Protein 4X5P (pdb70)

Foldseek 3Di:
DWKAFPVGDIADPQADEDEWEFEWDQEAEAVFWTKAWCLNTMKDADPCLVPKKKKKKFAFKAFDDLLVVWKWKWKAFPHDIAGPRHDGIDGIDIHRGRDIGGGGIMMIIHTDPPFFAFSAAAFDFTMKIWMWMDIPPDGRTHTHIYTYGYRHTHGYHD

Solvent-accessible surface area: 7385 Å² total; per-residue (Å²): 16,17,6,94,10,64,53,72,65,68,2,86,118,33,15,37,74,10,64,0,93,4,122,9,51,90,82,7,62,83,75,105,87,1,72,2,60,0,29,86,23,0,48,0,39,1,56,100,35,123,69,24,35,4,44,0,10,0,42,147,1,21,8,84,44,14,3,111,75,31,15,57,24,52,0,84,5,66,58,58,68,55,73,7,65,22,114,72,66,11,85,151,18,61,2,98,46,126,102,64,76,57,0,38,1,9,0,61,1,38,9,47,118,100,13,37,37,68,3,0,137,57,52,31,50,0,0,23,0,20,0,66,6,37,20,85,130,73,111,49,82,52,86,0,34,0,30,0,55,0,68,40,65,0,53,0,54,168

GO terms:
  GO:0009289 pilus (C, EXP)
  GO:0005515 protein binding (F, IPI)
  GO:0005537 D-mannose binding (F, IDA)
  GO:0009289 pilus (C, IMP)
  GO:0007155 cell adhesion (P, IMP)
  GO:0007638 mechanosensory behavior (P, IDA)
  GO:0031589 cell-substrate adhesion (P, IMP)
  GO:0009419 pilus tip (C, IPI)
  GO:0033644 host cell membrane (C, IDA)

Nearest PDB structures (foldseek):
  5fx3-assembly1_A  TM=1.000E+00  e=7.208E-32  Escherichia coli
  7ayn-assembly4_D  TM=1.000E+00  e=9.944E-32  Escherichia coli K-12
  4av4-assembly1_A  TM=9.999E-01  e=9.425E-32  Escherichia coli UTI89
  3rfz-assembly1_A  TM=9.956E-01  e=3.422E-30  Escherichia coli
  9at9-assembly1_B  TM=9.969E-01  e=1.709E-29  Klebsiella pneumoniae

CATH classification: 2.60.40.1090

Sequence (158 aa):
FACKTANGTAIPIGGGSSSANVYVNLAPVVNVGQNLVVDLSTQIFCHNDYPETTITDYVTLQQRRGSAYGGVLSSNFSGGTVKYSGSSYPFPTTSETPRVVYNSRTDKPWPVALYLTPVSSAGGVAIKAGSLIAVLIILRRQTNNYNSSDDFQQFVWNIYANNDVVVPT

B-factor: mean 15.87, std 9.61, range [7.72, 77.27]

Radius of gyration: 16.08 Å; Cα contacts (8 Å, |Δi|>4): 454; chains: 1; bounding box: 50×33×30 Å

Structure (mmCIF, N/CA/C/O backbone):
data_4X5P
#
_entry.id   4X5P
#
_cell.length_a   48.840
_cell.length_b   55.890
_cell.length_c   61.000
_cell.angle_alpha   90.00
_cell.angle_beta   90.00
_cell.angle_gamma   90.00
#
_symmetry.space_group_name_H-M   'P 21 21 21'
#
loop_
_entity.id
_entity.type
_entity.pdbx_description
1 polymer 'Protein FimH'
2 non-polymer '4-{[3-chloro-4-(alpha-D-mannopyranosyloxy)phenyl]carbamoyl}benzoic acid'
3 water water
#
loop_
_atom_site.group_PDB
_atom_site.id
_atom_site.type_symbol
_atom_site.label_atom_id
_atom_site.label_alt_id
_atom_site.label_comp_id
_atom_site.label_asym_id
_atom_site.label_entity_id
_atom_site.label_seq_id
_atom_site.pdbx_PDB_ins_code
_atom_site.Cartn_x
_atom_site.Cartn_y
_atom_site.Cartn_z
_atom_site.occupancy
_atom_site.B_iso_or_equiv
_atom_site.auth_seq_id
_atom_site.auth_comp_id
_atom_site.auth_asym_id
_atom_site.auth_atom_id
_atom_site.pdbx_PDB_model_num
ATOM 1 N N . PHE A 1 1 ? -0.528 51.077 -8.571 1.00 8.32 1 PHE A N 1
ATOM 2 C CA . PHE A 1 1 ? 0.445 51.770 -7.707 1.00 7.98 1 PHE A CA 1
ATOM 3 C C . PHE A 1 1 ? 1.672 52.145 -8.515 1.00 8.03 1 PHE A C 1
ATOM 4 O O . PHE A 1 1 ? 2.266 51.277 -9.165 1.00 8.15 1 PHE A O 1
ATOM 23 N N . ALA A 1 2 ? 2.046 53.420 -8.475 1.00 8.32 2 ALA A N 1
ATOM 24 C CA . ALA A 1 2 ? 3.219 53.893 -9.192 1.00 8.35 2 ALA A CA 1
ATOM 25 C C . ALA A 1 2 ? 3.732 55.133 -8.474 1.00 8.25 2 ALA A C 1
ATOM 26 O O . ALA A 1 2 ? 3.038 55.702 -7.632 1.00 8.73 2 ALA A O 1
ATOM 33 N N . CYS A 1 3 ? 4.954 55.526 -8.820 1.00 8.47 3 CYS A N 1
ATOM 34 C CA . CYS A 1 3 ? 5.661 56.576 -8.108 1.00 8.42 3 CYS A CA 1
ATOM 35 C C . CYS A 1 3 ? 6.369 57.526 -9.066 1.00 8.73 3 CYS A C 1
ATOM 36 O O . CYS A 1 3 ? 6.655 57.188 -10.208 1.00 9.25 3 CYS A O 1
ATOM 43 N N . LYS A 1 4 ? 6.669 58.708 -8.560 1.00 9.82 4 LYS A N 1
ATOM 44 C CA . LYS A 1 4 ? 7.349 59.733 -9.308 1.00 10.73 4 LYS A CA 1
ATOM 45 C C . LYS A 1 4 ? 8.316 60.472 -8.402 1.00 10.01 4 LYS A C 1
ATOM 46 O O . LYS A 1 4 ? 8.218 60.405 -7.178 1.00 10.16 4 LYS A O 1
ATOM 65 N N . THR A 1 5 ? 9.225 61.223 -9.023 1.00 10.39 5 THR A N 1
ATOM 66 C CA . THR A 1 5 ? 10.256 61.915 -8.282 1.00 9.80 5 THR A CA 1
ATOM 67 C C . THR A 1 5 ? 10.264 63.414 -8.526 1.00 9.28 5 THR A C 1
ATOM 68 O O . THR A 1 5 ? 9.763 63.932 -9.527 1.00 10.14 5 THR A O 1
ATOM 79 N N . ALA A 1 6 ? 10.973 64.109 -7.648 1.00 8.82 6 ALA A N 1
ATOM 80 C CA . ALA A 1 6 ? 11.202 65.529 -7.803 1.00 9.32 6 ALA A CA 1
ATOM 81 C C . ALA A 1 6 ? 12.187 65.863 -8.914 1.00 9.54 6 ALA A C 1
ATOM 82 O O . ALA A 1 6 ? 12.381 67.027 -9.219 1.00 10.26 6 ALA A O 1
ATOM 89 N N . ASN A 1 7 ? 12.831 64.863 -9.502 1.00 10.82 7 ASN A N 1
ATOM 90 C CA . ASN A 1 7 ? 13.651 65.095 -10.661 1.00 13.28 7 ASN A CA 1
ATOM 91 C C . ASN A 1 7 ? 12.936 64.761 -11.950 1.00 12.83 7 ASN A C 1
ATOM 92 O O . ASN A 1 7 ? 13.566 64.722 -12.999 1.00 14.35 7 ASN A O 1
ATOM 103 N N . GLY A 1 8 ? 11.627 64.549 -11.883 1.00 11.83 8 GLY A N 1
ATOM 104 C CA . GLY A 1 8 ? 10.844 64.383 -13.080 1.00 12.41 8 GLY A CA 1
ATOM 105 C C . GLY A 1 8 ? 10.867 63.000 -13.677 1.00 12.99 8 GLY A C 1
ATOM 106 O O . GLY A 1 8 ? 10.548 62.848 -14.821 1.00 15.27 8 GLY A O 1
ATOM 110 N N . THR A 1 9 ? 11.282 62.007 -12.928 1.00 11.67 9 THR A N 1
ATOM 111 C CA . THR A 1 9 ? 11.272 60.628 -13.411 1.00 11.06 9 THR A CA 1
ATOM 112 C C . THR A 1 9 ? 10.242 59.840 -12.657 1.00 10.55 9 THR A C 1
ATOM 113 O O . THR A 1 9 ? 9.609 60.313 -11.721 1.00 12.41 9 THR A O 1
ATOM 124 N N . ALA A 1 10 ? 10.054 58.612 -13.100 1.00 10.25 10 ALA A N 1
ATOM 125 C CA . ALA A 1 10 ? 8.949 57.787 -12.643 1.00 10.45 10 ALA A CA 1
ATOM 126 C C . ALA A 1 10 ? 9.418 56.355 -12.473 1.00 9.41 10 ALA A C 1
ATOM 127 O O . ALA A 1 10 ? 10.410 55.936 -13.072 1.00 10.27 10 ALA A O 1
ATOM 134 N N . ILE A 1 11 ? 8.623 55.599 -11.728 1.00 8.91 11 ILE A N 1
ATOM 135 C CA . ILE A 1 11 ? 8.673 54.144 -11.773 1.00 9.34 11 ILE A CA 1
ATOM 136 C C . ILE A 1 11 ? 7.218 53.689 -11.909 1.00 9.46 11 ILE A C 1
ATOM 137 O O . ILE A 1 11 ? 6.373 54.056 -11.084 1.00 9.97 11 ILE A O 1
ATOM 153 N N . PRO A 1 12 ? 6.896 52.907 -12.946 1.00 9.79 12 PRO A N 1
ATOM 154 C CA . PRO A 1 12 ? 5.504 52.515 -13.190 1.00 9.78 12 PRO A CA 1
ATOM 155 C C . PRO A 1 12 ? 5.039 51.345 -12.333 1.00 8.83 12 PRO A C 1
ATOM 156 O O . PRO A 1 12 ? 5.806 50.763 -11.574 1.00 8.77 12 PRO A O 1
ATOM 167 N N . ILE A 1 13 ? 3.784 50.989 -12.528 1.00 9.13 13 ILE A N 1
ATOM 168 C CA . ILE A 1 13 ? 3.225 49.731 -12.035 1.00 9.40 13 ILE A CA 1
ATOM 169 C C . ILE A 1 13 ? 4.248 48.637 -12.256 1.00 9.21 13 ILE A C 1
ATOM 170 O O . ILE A 1 13 ? 4.825 48.512 -13.343 1.00 9.99 13 ILE A O 1
ATOM 186 N N . GLY A 1 14 ? 4.440 47.821 -11.230 1.00 9.25 14 GLY A N 1
ATOM 187 C CA . GLY A 1 14 ? 5.353 46.692 -11.297 1.00 9.50 14 GLY A CA 1
ATOM 188 C C . GLY A 1 14 ? 6.752 46.963 -10.792 1.00 9.53 14 GLY A C 1
ATOM 189 O O . GLY A 1 14 ? 7.552 46.022 -10.670 1.00 10.88 14 GLY A O 1
ATOM 193 N N . GLY A 1 15 ? 7.070 48.215 -10.476 1.00 9.07 15 GLY A N 1
ATOM 194 C CA . GLY A 1 15 ? 8.359 48.537 -9.924 1.00 9.46 15 GLY A CA 1
ATOM 195 C C . GLY A 1 15 ? 9.443 48.730 -10.954 1.00 9.25 15 GLY A C 1
ATOM 196 O O . GLY A 1 15 ? 9.184 48.843 -12.156 1.00 10.33 15 GLY A O 1
ATOM 200 N N . GLY A 1 16 ? 10.668 48.851 -10.459 1.00 9.49 16 GLY A N 1
ATOM 201 C CA . GLY A 1 16 ? 11.790 49.263 -11.256 1.00 9.98 16 GLY A CA 1
ATOM 202 C C . GLY A 1 16 ? 12.679 50.158 -10.450 1.00 10.26 16 GLY A C 1
ATOM 203 O O . GLY A 1 16 ? 12.649 50.099 -9.228 1.00 11.00 16 GLY A O 1
ATOM 207 N N A SER A 1 17 ? 13.496 50.976 -11.102 0.40 11.13 17 SER A N 1
ATOM 208 N N B SER A 1 17 ? 13.425 51.009 -11.152 0.42 10.52 17 SER A N 1
ATOM 209 N N C SER A 1 17 ? 13.463 50.983 -11.139 0.18 10.83 17 SER A N 1
ATOM 210 C CA A SER A 1 17 ? 14.424 51.823 -10.391 0.40 11.78 17 SER A CA 1
ATOM 211 C CA B SER A 1 17 ? 14.454 51.835 -10.571 0.42 10.38 17 SER A CA 1
ATOM 212 C CA C SER A 1 17 ? 14.496 51.787 -10.516 0.18 11.20 17 SER A CA 1
ATOM 213 C C A SER A 1 17 ? 14.464 53.218 -10.970 0.40 11.32 17 SER A C 1
ATOM 214 C C B SER A 1 17 ? 14.320 53.292 -10.976 0.42 10.16 17 SER A C 1
ATOM 215 C C C SER A 1 17 ? 14.421 53.239 -10.981 0.18 10.94 17 SER A C 1
ATOM 216 O O A SER A 1 17 ? 14.201 53.444 -12.161 0.40 11.76 17 SER A O 1
ATOM 217 O O B SER A 1 17 ? 13.780 53.641 -12.057 0.42 9.94 17 SER A O 1
ATOM 218 O O C SER A 1 17 ? 13.982 53.534 -12.103 0.18 11.12 17 SER A O 1
ATOM 240 N N . ALA A 1 18 ? 14.858 54.141 -10.107 1.00 10.60 18 ALA A N 1
ATOM 241 C CA . ALA A 1 18 ? 14.975 55.542 -10.447 1.00 10.51 18 ALA A CA 1
ATOM 242 C C . ALA A 1 18 ? 16.129 56.137 -9.644 1.00 10.47 18 ALA A C 1
ATOM 243 O O . ALA A 1 18 ? 16.516 55.650 -8.570 1.00 11.33 18 ALA A O 1
ATOM 252 N N . ASN A 1 19 ? 16.631 57.242 -10.159 1.00 11.08 19 ASN A N 1
ATOM 253 C CA . ASN A 1 19 ? 17.630 58.054 -9.483 1.00 11.34 19 ASN A CA 1
ATOM 254 C C . ASN A 1 19 ? 16.968 59.284 -8.868 1.00 11.26 19 ASN A C 1
ATOM 255 O O . ASN A 1 19 ? 16.072 59.899 -9.477 1.00 12.80 19 ASN A O 1
ATOM 266 N N . VAL A 1 20 ? 17.466 59.645 -7.696 1.00 10.77 20 VAL A N 1
ATOM 267 C CA . VAL A 1 20 ? 16.983 60.775 -6.938 1.00 11.28 20 VAL A CA 1
ATOM 268 C C . VAL A 1 20 ? 18.185 61.633 -6.574 1.00 10.92 20 VAL A C 1
ATOM 269 O O . VAL A 1 20 ? 19.188 61.097 -6.112 1.00 11.13 20 VAL A O 1
ATOM 282 N N . TYR A 1 21 ? 18.069 62.956 -6.758 1.00 12.23 21 TYR A N 1
ATOM 283 C CA . TYR A 1 21 ? 19.170 63.887 -6.526 1.00 13.33 21 TYR A CA 1
ATOM 284 C C . TYR A 1 21 ? 18.785 64.835 -5.438 1.00 13.56 21 TYR A C 1
ATOM 285 O O . TYR A 1 21 ? 17.826 65.597 -5.555 1.00 15.58 21 TYR A O 1
ATOM 303 N N . VAL A 1 22 ? 19.542 64.817 -4.370 1.00 12.14 22 VAL A N 1
ATOM 304 C CA . VAL A 1 22 ? 19.153 65.552 -3.192 1.00 12.55 22 VAL A CA 1
ATOM 305 C C . VAL A 1 22 ? 20.137 66.649 -2.893 1.00 12.58 22 VAL A C 1
ATOM 306 O O . VAL A 1 22 ? 2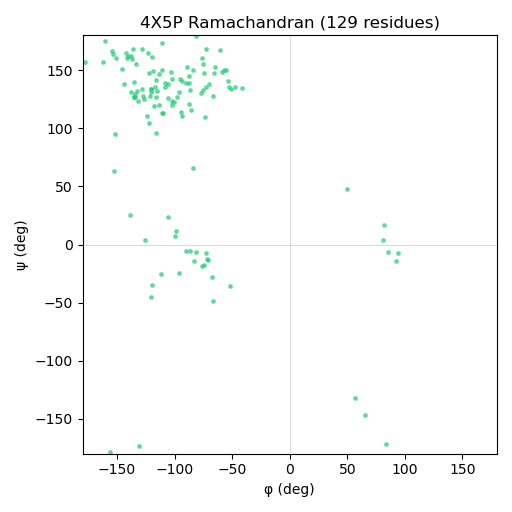1.337 66.457 -2.868 1.00 12.73 22 VAL A O 1
ATOM 319 N N . ASN A 1 23 ? 19.601 67.822 -2.651 1.00 13.20 23 ASN A N 1
ATOM 320 C CA . ASN A 1 23 ? 20.391 68.905 -2.099 1.00 14.32 23 ASN A CA 1
ATOM 321 C C . ASN A 1 23 ? 20.576 68.663 -0.615 1.00 14.63 23 ASN A C 1
ATOM 322 O O . ASN A 1 23 ? 19.620 68.380 0.099 1.00 16.78 23 ASN A O 1
ATOM 333 N N . LEU A 1 24 ? 21.816 68.754 -0.162 1.00 13.32 24 LEU A N 1
ATOM 334 C CA . LEU A 1 24 ? 22.183 68.436 1.216 1.00 12.99 24 LEU A CA 1
ATOM 335 C C . LEU A 1 24 ? 22.756 69.666 1.887 1.00 12.96 24 LEU A C 1
ATOM 336 O O . LEU A 1 24 ? 23.411 70.485 1.238 1.00 13.16 24 LEU A O 1
ATOM 352 N N . ALA A 1 25 ? 22.557 69.775 3.194 1.00 13.21 25 ALA A N 1
ATOM 353 C CA . ALA A 1 25 ? 23.192 70.840 3.962 1.00 13.22 25 ALA A CA 1
ATOM 354 C C . ALA A 1 25 ? 24.689 70.851 3.650 1.00 11.93 25 ALA A C 1
ATOM 355 O O . ALA A 1 25 ? 25.325 69.812 3.684 1.00 12.78 25 ALA A O 1
ATOM 362 N N . PRO A 1 26 ? 25.290 72.021 3.397 1.00 10.90 26 PRO A N 1
ATOM 363 C CA . PRO A 1 26 ? 26.703 71.986 2.995 1.00 10.91 26 PRO A CA 1
ATOM 364 C C . PRO A 1 26 ? 27.677 71.733 4.128 1.00 10.13 26 PRO A C 1
ATOM 365 O O . PRO A 1 26 ? 28.820 71.351 3.870 1.00 10.73 26 PRO A O 1
ATOM 376 N N . VAL A 1 27 ? 27.225 71.942 5.361 1.00 10.55 27 VAL A N 1
ATOM 377 C CA . VAL A 1 27 ? 28.042 71.760 6.542 1.00 11.47 27 VAL A CA 1
ATOM 378 C C . VAL A 1 27 ? 27.250 70.961 7.556 1.00 11.96 27 VAL A C 1
ATOM 379 O O . VAL A 1 27 ? 26.087 71.300 7.846 1.00 13.91 27 VAL A O 1
ATOM 392 N N . VAL A 1 28 ? 27.879 69.934 8.123 1.00 10.68 28 VAL A N 1
ATOM 393 C CA . VAL A 1 28 ? 27.285 69.205 9.231 1.00 10.36 28 VAL A CA 1
ATOM 394 C C . VAL A 1 28 ? 28.387 68.944 10.233 1.00 10.31 28 VAL A C 1
ATOM 395 O O . VAL A 1 28 ? 29.469 68.452 9.887 1.00 10.84 28 VAL A O 1
ATOM 408 N N . ASN A 1 29 ? 28.095 69.258 11.487 1.00 11.18 29 ASN A N 1
ATOM 409 C CA . ASN A 1 29 ? 29.074 69.105 12.535 1.00 12.32 29 ASN A CA 1
ATOM 410 C C . ASN A 1 29 ? 29.021 67.729 13.168 1.00 11.82 29 ASN A C 1
ATOM 411 O O . ASN A 1 29 ? 27.965 67.102 13.243 1.00 10.99 29 ASN A O 1
ATOM 422 N N . VAL A 1 30 ? 30.152 67.294 13.699 1.00 12.85 30 VAL A N 1
ATOM 423 C CA . VAL A 1 30 ? 30.147 66.148 14.583 1.00 13.74 30 VAL A CA 1
ATOM 424 C C . VAL A 1 30 ? 29.133 66.421 15.700 1.00 12.69 30 VAL A C 1
ATOM 425 O O . VAL A 1 30 ? 28.999 67.550 16.209 1.00 13.40 30 VAL A O 1
ATOM 438 N N . GLY A 1 31 ? 28.398 65.385 16.082 1.00 12.00 31 GLY A N 1
ATOM 439 C CA . GLY A 1 31 ? 27.370 65.535 17.085 1.00 11.75 31 GLY A CA 1
ATOM 440 C C . GLY A 1 31 ? 26.049 66.100 16.611 1.00 11.26 31 GLY A C 1
ATOM 441 O O . GLY A 1 31 ? 25.140 66.294 17.437 1.00 12.10 31 GLY A O 1
ATOM 446 N N . GLN A 1 32 ? 25.921 66.338 15.304 1.00 10.91 32 GLN A N 1
ATOM 447 C CA . GLN A 1 32 ? 24.681 66.826 14.721 1.00 11.08 32 GLN A CA 1
ATOM 448 C C . GLN A 1 32 ? 24.284 65.927 13.559 1.00 9.89 32 GLN A C 1
ATOM 449 O O . GLN A 1 32 ? 25.077 65.109 13.098 1.00 10.15 32 GLN A O 1
ATOM 463 N N . ASN A 1 33 ? 23.062 66.103 13.085 1.00 10.43 33 ASN A N 1
ATOM 464 C CA . ASN A 1 33 ? 22.510 65.278 12.018 1.00 10.33 33 ASN A CA 1
ATOM 465 C C . ASN A 1 33 ? 22.391 66.034 10.703 1.00 9.97 33 ASN A C 1
ATOM 466 O O . ASN A 1 33 ? 21.884 67.158 10.651 1.00 11.63 33 ASN A O 1
ATOM 477 N N . LEU A 1 34 ? 22.796 65.352 9.649 1.00 8.87 34 LEU A N 1
ATOM 478 C CA . LEU A 1 34 ? 22.485 65.688 8.275 1.00 8.75 34 LEU A CA 1
ATOM 479 C C . LEU A 1 34 ? 21.161 65.017 7.949 1.00 9.34 34 LEU A C 1
ATOM 480 O O . LEU A 1 34 ? 21.046 63.799 8.049 1.00 10.11 34 LEU A O 1
ATOM 496 N N . VAL A 1 35 ? 20.152 65.791 7.579 1.00 10.20 35 VAL A N 1
ATOM 497 C CA . VAL A 1 35 ? 18.840 65.253 7.266 1.00 11.95 35 VAL A CA 1
ATOM 498 C C . VAL A 1 35 ? 18.716 65.096 5.767 1.00 11.46 35 VAL A C 1
ATOM 499 O O . VAL A 1 35 ? 18.931 66.052 5.002 1.00 13.72 35 VAL A O 1
ATOM 512 N N . VAL A 1 36 ? 18.349 63.895 5.343 1.00 9.99 36 VAL A N 1
ATOM 513 C CA . VAL A 1 36 ? 18.084 63.611 3.952 1.00 10.10 36 VAL A CA 1
ATOM 514 C C . VAL A 1 36 ? 16.602 63.238 3.851 1.00 9.89 36 VAL A C 1
ATOM 515 O O . VAL A 1 36 ? 16.225 62.092 4.112 1.00 9.58 36 VAL A O 1
ATOM 528 N N . ASP A 1 37 ? 15.753 64.198 3.518 1.00 10.44 37 ASP A N 1
ATOM 529 C CA . ASP A 1 37 ? 14.313 63.970 3.566 1.00 10.71 37 ASP A CA 1
ATOM 530 C C . ASP A 1 37 ? 13.830 63.518 2.193 1.00 10.27 37 ASP A C 1
ATOM 531 O O . ASP A 1 37 ? 13.804 64.311 1.251 1.00 12.68 37 ASP A O 1
ATOM 540 N N . LEU A 1 38 ? 13.425 62.265 2.075 1.00 8.81 38 LEU A N 1
ATOM 541 C CA . LEU A 1 38 ? 12.948 61.773 0.804 1.00 9.06 38 LEU A CA 1
ATOM 542 C C . LEU A 1 38 ? 11.466 62.048 0.600 1.00 8.63 38 LEU A C 1
ATOM 543 O O . LEU A 1 38 ? 10.958 61.830 -0.506 1.00 9.11 38 LEU A O 1
ATOM 559 N N . SER A 1 39 ? 10.761 62.571 1.599 1.00 8.74 39 SER A N 1
ATOM 560 C CA . SER A 1 39 ? 9.341 62.881 1.414 1.00 8.92 39 SER A CA 1
ATOM 561 C C . SER A 1 39 ? 9.101 64.077 0.495 1.00 8.66 39 SER A C 1
ATOM 562 O O . SER A 1 39 ? 7.982 64.271 0.040 1.00 9.78 39 SER A O 1
ATOM 570 N N . THR A 1 40 ? 10.161 64.830 0.211 1.00 8.52 40 THR A N 1
ATOM 571 C CA . THR A 1 40 ? 10.093 65.899 -0.786 1.00 9.23 40 THR A CA 1
ATOM 572 C C . THR A 1 40 ? 10.670 65.447 -2.131 1.00 8.68 40 THR A C 1
ATOM 573 O O . THR A 1 40 ? 10.767 66.258 -3.044 1.00 9.70 40 THR A O 1
ATOM 584 N N . GLN A 1 41 ? 10.992 64.162 -2.247 1.00 8.09 41 GLN A N 1
ATOM 585 C CA . GLN A 1 41 ? 11.629 63.610 -3.424 1.00 8.62 41 GLN A CA 1
ATOM 586 C C . GLN A 1 41 ? 10.834 62.527 -4.119 1.00 8.28 41 GLN A C 1
ATOM 587 O O . GLN A 1 41 ? 10.938 62.405 -5.336 1.00 9.42 41 GLN A O 1
ATOM 601 N N . ILE A 1 42 ? 10.111 61.704 -3.358 1.00 7.94 42 ILE A N 1
ATOM 602 C CA . ILE A 1 42 ? 9.474 60.489 -3.855 1.00 8.22 42 ILE A CA 1
ATOM 603 C C . ILE A 1 42 ? 8.007 60.533 -3.459 1.00 8.04 42 ILE A C 1
ATOM 604 O O . ILE A 1 42 ? 7.681 60.723 -2.283 1.00 8.67 42 ILE A O 1
ATOM 620 N N . PHE A 1 43 ? 7.123 60.340 -4.439 1.00 8.27 43 PHE A N 1
ATOM 621 C CA . PHE A 1 43 ? 5.691 60.433 -4.276 1.00 9.09 43 PHE A CA 1
ATOM 622 C C . PHE A 1 43 ? 5.037 59.264 -4.966 1.00 9.53 43 PHE A C 1
ATOM 623 O O . PHE A 1 43 ? 5.460 58.895 -6.061 1.00 11.65 43 PHE A O 1
ATOM 640 N N . CYS A 1 44 ? 4.007 58.688 -4.359 1.00 8.52 44 CYS A N 1
ATOM 641 C CA . CYS A 1 44 ? 3.345 57.530 -4.925 1.00 8.62 44 CYS A CA 1
ATOM 642 C C . CYS A 1 44 ? 1.833 57.663 -4.824 1.00 8.52 44 CYS A C 1
ATOM 643 O O . CYS A 1 44 ? 1.311 58.519 -4.121 1.00 9.23 44 CYS A O 1
ATOM 650 N N . HIS A 1 45 ? 1.108 56.793 -5.523 1.00 8.48 45 HIS A N 1
ATOM 651 C CA . HIS A 1 45 ? -0.344 56.794 -5.421 1.00 8.84 45 HIS A CA 1
ATOM 652 C C . HIS A 1 45 ? -0.870 55.395 -5.736 1.00 8.41 45 HIS A C 1
ATOM 653 O O . HIS A 1 45 ? -0.183 54.569 -6.320 1.00 8.70 45 HIS A O 1
ATOM 667 N N . ASN A 1 46 ? -2.127 55.193 -5.358 1.00 8.90 46 ASN A N 1
ATOM 668 C CA . ASN A 1 46 ? -2.915 53.968 -5.604 1.00 9.10 46 ASN A CA 1
ATOM 669 C C . ASN A 1 46 ? -3.771 54.178 -6.866 1.00 9.56 46 ASN A C 1
ATOM 670 O O . ASN A 1 46 ? -4.422 55.210 -7.016 1.00 10.16 46 ASN A O 1
ATOM 681 N N . ASP A 1 47 ? -3.726 53.208 -7.768 1.00 9.45 47 ASP A N 1
ATOM 682 C CA . ASP A 1 47 ? -4.401 53.311 -9.050 1.00 10.33 47 ASP A CA 1
ATOM 683 C C . ASP A 1 47 ? -5.833 52.785 -9.058 1.00 11.00 47 ASP A C 1
ATOM 684 O O . ASP A 1 47 ? -6.528 52.934 -10.075 1.00 12.14 47 ASP A O 1
ATOM 693 N N . TYR A 1 48 ? -6.307 52.179 -7.972 1.00 10.70 48 TYR A N 1
ATOM 694 C CA . TYR A 1 48 ? -7.708 51.712 -7.913 1.00 11.88 48 TYR A CA 1
ATOM 695 C C . TYR A 1 48 ? -8.178 51.704 -6.476 1.00 11.53 48 TYR A C 1
ATOM 696 O O . TYR A 1 48 ? -8.501 50.672 -5.918 1.00 11.99 48 TYR A O 1
ATOM 714 N N . PRO A 1 49 ? -8.218 52.886 -5.859 1.00 11.62 49 PRO A N 1
ATOM 715 C CA . PRO A 1 49 ? -8.462 52.932 -4.414 1.00 12.74 49 PRO A CA 1
ATOM 716 C C . PRO A 1 49 ? -9.891 52.601 -4.036 1.00 14.43 49 PRO A C 1
ATOM 717 O O . PRO A 1 49 ? -10.158 52.380 -2.861 1.00 15.69 49 PRO A O 1
ATOM 728 N N . GLU A 1 50 ? -10.803 52.564 -5.002 1.00 15.30 50 GLU A N 1
ATOM 729 C CA . GLU A 1 50 ? -12.184 52.211 -4.743 1.00 16.95 50 GLU A CA 1
ATOM 730 C C . GLU A 1 50 ? -12.283 50.801 -4.175 1.00 16.14 50 GLU A C 1
ATOM 731 O O . GLU A 1 50 ? -13.187 50.513 -3.389 1.00 17.65 50 GLU A O 1
ATOM 743 N N A THR A 1 51 ? -11.360 49.939 -4.591 0.57 15.01 51 THR A N 1
ATOM 744 N N B THR A 1 51 ? -11.380 49.909 -4.578 0.43 15.05 51 THR A N 1
ATOM 745 C CA A THR A 1 51 ? -11.389 48.519 -4.259 0.57 14.51 51 THR A CA 1
ATOM 746 C CA B THR A 1 51 ? -11.429 48.522 -4.100 0.43 14.46 51 THR A CA 1
ATOM 747 C C A THR A 1 51 ? -10.135 48.038 -3.529 0.57 13.13 51 THR A C 1
ATOM 748 C C B THR A 1 51 ? -10.107 47.905 -3.653 0.43 13.12 51 THR A C 1
ATOM 749 O O A THR A 1 51 ? -10.223 47.220 -2.612 0.57 13.49 51 THR A O 1
ATOM 750 O O B THR A 1 51 ? -10.119 46.815 -3.068 0.43 13.41 51 THR A O 1
ATOM 771 N N . ILE A 1 52 ? -8.980 48.559 -3.928 1.00 12.01 52 ILE A N 1
ATOM 772 C CA . ILE A 1 52 ? -7.691 48.008 -3.530 1.00 11.21 52 ILE A CA 1
ATOM 773 C C . ILE A 1 52 ? -7.052 48.929 -2.505 1.00 11.22 52 ILE A C 1
ATOM 774 O O . ILE A 1 52 ? -7.043 50.152 -2.670 1.00 11.47 52 ILE A O 1
ATOM 791 N N . THR A 1 53 ? -6.485 48.324 -1.470 1.00 11.45 53 THR A N 1
ATOM 792 C CA . THR A 1 53 ? -5.614 49.022 -0.520 1.00 12.13 53 THR A CA 1
ATOM 793 C C . THR A 1 53 ? -4.170 48.609 -0.792 1.00 10.54 53 THR A C 1
ATOM 794 O O . THR A 1 53 ? -3.872 47.421 -0.843 1.00 10.86 53 THR A O 1
ATOM 805 N N . ASP A 1 54 ? -3.289 49.581 -0.998 1.00 9.57 54 ASP A N 1
ATOM 806 C CA . ASP A 1 54 ? -1.857 49.342 -1.204 1.00 9.24 54 ASP A CA 1
ATOM 807 C C . ASP A 1 54 ? -1.105 49.492 0.104 1.00 9.19 54 ASP A C 1
ATOM 808 O O . ASP A 1 54 ? -1.418 50.364 0.915 1.00 9.80 54 ASP A O 1
ATOM 817 N N . TYR A 1 55 ? -0.106 48.636 0.269 1.00 9.12 55 TYR A N 1
ATOM 818 C CA . TYR A 1 55 ? 0.773 48.606 1.432 1.00 9.52 55 TYR A CA 1
ATOM 819 C C . TYR A 1 55 ? 2.206 48.815 1.006 1.00 9.04 55 TYR A C 1
ATOM 820 O O . TYR A 1 55 ? 2.672 48.167 0.073 1.00 9.81 55 TYR A O 1
ATOM 838 N N . VAL A 1 56 ? 2.925 49.691 1.712 1.00 8.60 56 VAL A N 1
ATOM 839 C CA . VAL A 1 56 ? 4.242 50.106 1.282 1.00 8.52 56 VAL A CA 1
ATOM 840 C C . VAL A 1 56 ? 5.213 50.109 2.456 1.00 8.34 56 VAL A C 1
ATOM 841 O O . VAL A 1 56 ? 4.957 50.768 3.472 1.00 8.88 56 VAL A O 1
ATOM 854 N N . THR A 1 57 ? 6.336 49.426 2.308 1.00 8.59 57 THR A N 1
ATOM 855 C CA . THR A 1 57 ? 7.394 49.394 3.324 1.00 8.90 57 THR A CA 1
ATOM 856 C C . THR A 1 57 ? 8.702 49.946 2.751 1.00 8.70 57 THR A C 1
ATOM 857 O O . THR A 1 57 ? 8.885 50.024 1.537 1.00 9.02 57 THR A O 1
ATOM 868 N N . LEU A 1 58 ? 9.613 50.320 3.657 1.00 8.92 58 LEU A N 1
ATOM 869 C CA . LEU A 1 58 ? 11.033 50.398 3.330 1.00 9.02 58 LEU A CA 1
ATOM 870 C C . LEU A 1 58 ? 11.601 49.014 3.616 1.00 8.71 58 LEU A C 1
ATOM 871 O O . LEU A 1 58 ? 11.724 48.584 4.769 1.00 9.15 58 LEU A O 1
ATOM 887 N N A GLN A 1 59 ? 11.951 48.312 2.557 0.43 8.43 59 GLN A N 1
ATOM 888 N N B GLN A 1 59 ? 11.847 48.263 2.544 0.57 8.86 59 GLN A N 1
ATOM 889 C CA A GLN A 1 59 ? 12.406 46.957 2.705 0.43 8.56 59 GLN A CA 1
ATOM 890 C CA B GLN A 1 59 ? 12.359 46.904 2.666 0.57 9.68 59 GLN A CA 1
ATOM 891 C C A GLN A 1 59 ? 13.876 46.881 3.161 0.43 8.34 59 GLN A C 1
ATOM 892 C C B GLN A 1 59 ? 13.815 46.912 3.074 0.57 9.23 59 GLN A C 1
ATOM 893 O O A GLN A 1 59 ? 14.205 46.129 4.096 0.43 8.41 59 GLN A O 1
ATOM 894 O O B GLN A 1 59 ? 14.269 46.009 3.782 0.57 9.27 59 GLN A O 1
ATOM 921 N N A ARG A 1 60 ? 14.756 47.637 2.492 0.43 8.24 60 ARG A N 1
ATOM 922 N N B ARG A 1 60 ? 14.567 47.901 2.591 0.57 8.93 60 ARG A N 1
ATOM 923 C CA A ARG A 1 60 ? 16.153 47.776 2.902 0.43 8.49 60 ARG A CA 1
ATOM 924 C CA B ARG A 1 60 ? 16.004 47.897 2.763 0.57 9.44 60 ARG A CA 1
ATOM 925 C C A ARG A 1 60 ? 16.680 49.122 2.451 0.43 8.37 60 ARG A C 1
ATOM 926 C C B ARG A 1 60 ? 16.526 49.289 2.497 0.57 8.59 60 ARG A C 1
ATOM 927 O O A ARG A 1 60 ? 16.415 49.568 1.350 0.43 8.42 60 ARG A O 1
ATOM 928 O O B ARG A 1 60 ? 16.053 49.970 1.580 0.57 9.11 60 ARG A O 1
ATOM 969 N N . GLY A 1 61 ? 17.494 49.703 3.307 1.00 8.79 61 GLY A N 1
ATOM 970 C CA . GLY A 1 61 ? 18.242 50.913 3.042 1.00 8.79 61 GLY A CA 1
ATOM 971 C C . GLY A 1 61 ? 19.726 50.647 3.232 1.00 8.71 61 GLY A C 1
ATOM 972 O O . GLY A 1 61 ? 20.140 50.143 4.281 1.00 9.32 61 GLY A O 1
ATOM 977 N N . SER A 1 62 ? 20.511 50.975 2.213 1.00 8.69 62 SER A N 1
ATOM 978 C CA . SER A 1 62 ? 21.942 50.735 2.208 1.00 9.29 62 SER A CA 1
ATOM 979 C C . SER A 1 62 ? 22.683 52.045 2.009 1.00 8.75 62 SER A C 1
ATOM 980 O O . SER A 1 62 ? 22.175 52.941 1.324 1.00 8.88 62 SER A O 1
ATOM 988 N N . ALA A 1 63 ? 23.866 52.165 2.606 1.00 9.02 63 ALA A N 1
ATOM 989 C CA . ALA A 1 63 ? 24.715 53.348 2.530 1.00 9.25 63 ALA A CA 1
ATOM 990 C C . ALA A 1 63 ? 25.872 53.119 1.566 1.00 9.65 63 ALA A C 1
ATOM 991 O O . ALA A 1 63 ? 26.401 52.011 1.481 1.00 10.49 63 ALA A O 1
ATOM 998 N N . TYR A 1 64 ? 26.305 54.199 0.921 1.00 9.83 64 TYR A N 1
ATOM 999 C CA . TYR A 1 64 ? 27.402 54.174 -0.020 1.00 10.59 64 TYR A CA 1
ATOM 1000 C C . TYR A 1 64 ? 28.321 55.367 0.158 1.00 10.81 64 TYR A C 1
ATOM 1001 O O . TYR A 1 64 ? 27.957 56.372 0.773 1.00 10.57 64 TYR A O 1
ATOM 1019 N N . GLY A 1 65 ? 29.520 55.247 -0.393 1.00 11.94 65 GLY A N 1
ATOM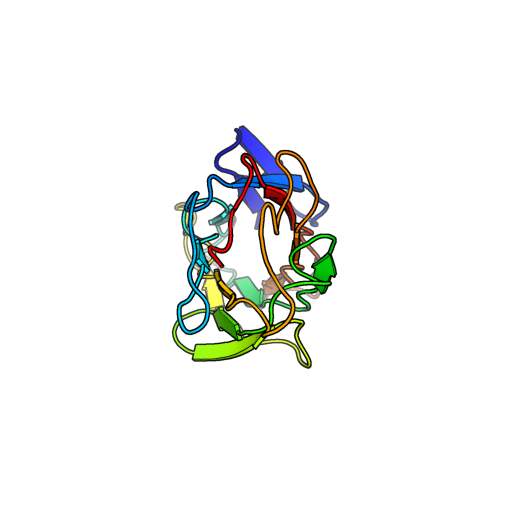 1020 C CA . GLY A 1 65 ? 30.431 56.359 -0.517 1.00 12.28 65 GLY A CA 1
ATOM 1021 C C . GLY A 1 65 ? 30.752 57.008 0.793 1.00 11.95 65 GLY A C 1
ATOM 1022 O O . GLY A 1 65 ? 31.106 56.342 1.763 1.00 12.22 65 GLY A O 1
ATOM 1026 N N . GLY A 1 66 ? 30.656 58.327 0.808 1.00 11.65 66 GLY A N 1
ATOM 1027 C CA . GLY A 1 66 ? 30.993 59.072 1.986 1.00 11.52 66 GLY A CA 1
ATOM 1028 C C . GLY A 1 66 ? 30.042 58.835 3.137 1.00 11.29 66 GLY A C 1
ATOM 1029 O O . GLY A 1 66 ? 30.427 59.004 4.292 1.00 11.73 66 GLY A O 1
ATOM 1033 N N . VAL A 1 67 ? 28.786 58.505 2.859 1.00 10.92 67 VAL A N 1
ATOM 1034 C CA . VAL A 1 67 ? 27.857 58.161 3.934 1.00 10.80 67 VAL A CA 1
ATOM 1035 C C . VAL A 1 67 ? 28.306 56.868 4.596 1.00 11.10 67 VAL A C 1
ATOM 1036 O O . VAL A 1 67 ? 28.389 56.772 5.812 1.00 12.31 67 VAL A O 1
ATOM 1049 N N . LEU A 1 68 ? 28.600 55.850 3.799 1.00 11.09 68 LEU A N 1
ATOM 1050 C CA . LEU A 1 68 ? 29.106 54.601 4.325 1.00 12.27 68 LEU A CA 1
ATOM 1051 C C . LEU A 1 68 ? 30.401 54.786 5.118 1.00 13.10 68 LEU A C 1
ATOM 1052 O O . LEU A 1 68 ? 30.574 54.173 6.169 1.00 14.45 68 LEU A O 1
ATOM 1068 N N A SER A 1 69 ? 31.317 55.621 4.661 0.56 13.23 69 SER A N 1
ATOM 1069 N N B SER A 1 69 ? 31.313 55.613 4.606 0.44 13.07 69 SER A N 1
ATOM 1070 C CA A SER A 1 69 ? 32.591 55.693 5.349 0.56 13.83 69 SER A CA 1
ATOM 1071 C CA B SER A 1 69 ? 32.620 55.811 5.231 0.44 13.41 69 SER A CA 1
ATOM 1072 C C A SER A 1 69 ? 32.657 56.728 6.464 0.56 13.24 69 SER A C 1
ATOM 1073 C C B SER A 1 69 ? 32.535 56.642 6.520 0.44 12.97 69 SER A C 1
ATOM 1074 O O A SER A 1 69 ? 33.527 56.626 7.322 0.56 13.93 69 SER A O 1
ATOM 1075 O O B SER A 1 69 ? 33.118 56.292 7.554 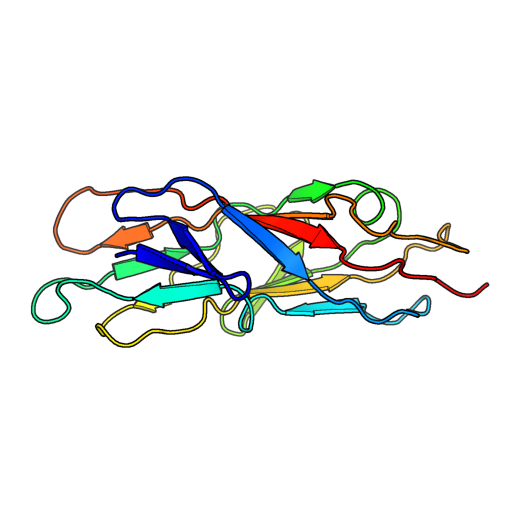0.44 13.36 69 SER A O 1
ATOM 1090 N N . ASN A 1 70 ? 31.776 57.730 6.448 1.00 12.70 70 ASN A N 1
ATOM 1091 C CA . ASN A 1 70 ? 31.938 58.859 7.362 1.00 12.83 70 ASN A CA 1
ATOM 1092 C C . ASN A 1 70 ? 30.778 59.132 8.303 1.00 12.17 70 ASN A C 1
ATOM 1093 O O . ASN A 1 70 ? 30.900 60.052 9.120 1.00 13.14 70 ASN A O 1
ATOM 1105 N N . PHE A 1 71 ? 29.683 58.379 8.195 1.00 11.55 71 PHE A N 1
ATOM 1106 C CA . PHE A 1 71 ? 28.470 58.666 8.974 1.00 11.06 71 PHE A CA 1
ATOM 1107 C C . PHE A 1 71 ? 27.893 57.425 9.615 1.00 11.92 71 PHE A C 1
ATOM 1108 O O . PHE A 1 71 ? 28.096 56.305 9.129 1.00 13.63 71 PHE A O 1
ATOM 1125 N N . SER A 1 72 ? 27.163 57.646 10.702 1.00 12.48 72 SER A N 1
ATOM 1126 C CA . SER A 1 72 ? 26.228 56.646 11.187 1.00 13.05 72 SER A CA 1
ATOM 1127 C C . SER A 1 72 ? 24.834 57.269 11.236 1.00 12.20 72 SER A C 1
ATOM 1128 O O . SER A 1 72 ? 24.691 58.452 11.037 1.00 14.01 72 SER A O 1
ATOM 1136 N N A GLY A 1 73 ? 23.831 56.521 11.734 0.60 12.11 73 GLY A N 1
ATOM 1137 N N B GLY A 1 73 ? 23.819 56.427 11.209 0.40 12.15 73 GLY A N 1
ATOM 1138 C CA A GLY A 1 73 ? 22.537 57.115 12.085 0.60 11.67 73 GLY A CA 1
ATOM 1139 C CA B GLY A 1 73 ? 22.524 56.931 10.821 0.40 11.96 73 GLY A CA 1
ATOM 1140 C C A GLY A 1 73 ? 21.307 56.255 11.886 0.60 11.14 73 GLY A C 1
ATOM 1141 C C B GLY A 1 73 ? 21.357 56.200 11.436 0.40 11.54 73 GLY A C 1
ATOM 1142 O O A GLY A 1 73 ? 21.363 55.042 12.090 0.60 10.56 73 GLY A O 1
ATOM 1143 O O B GLY A 1 73 ? 21.505 55.095 11.963 0.40 11.21 73 GLY A O 1
ATOM 1150 N N . THR A 1 74 ? 20.216 56.885 11.434 1.00 11.36 74 THR A N 1
ATOM 1151 C CA . THR A 1 74 ? 18.913 56.272 11.500 1.00 10.02 74 THR A CA 1
ATOM 1152 C C . THR A 1 74 ? 18.113 56.662 10.264 1.00 8.88 74 THR A C 1
ATOM 1153 O O . THR A 1 74 ? 18.430 57.613 9.561 1.00 9.36 74 THR A O 1
ATOM 1165 N N . VAL A 1 75 ? 17.052 55.899 10.042 1.00 8.63 75 VAL A N 1
ATOM 1166 C CA . VAL A 1 75 ? 16.019 56.225 9.089 1.00 8.32 75 VAL A CA 1
ATOM 1167 C C . VAL A 1 75 ? 14.697 56.332 9.803 1.00 8.05 75 VAL A C 1
ATOM 1168 O O . VAL A 1 75 ? 14.329 55.468 10.594 1.00 8.99 75 VAL A O 1
ATOM 1181 N N . LYS A 1 76 ? 13.972 57.415 9.538 1.00 8.39 76 LYS A N 1
ATOM 1182 C CA . LYS A 1 76 ? 12.639 57.615 10.066 1.00 8.88 76 LYS A CA 1
ATOM 1183 C C . LYS A 1 76 ? 11.630 57.269 8.973 1.00 8.63 76 LYS A C 1
ATOM 1184 O O . LYS A 1 76 ? 11.696 57.817 7.880 1.00 9.52 76 LYS A O 1
ATOM 1203 N N . TYR A 1 77 ? 10.741 56.332 9.276 1.00 8.36 77 TYR A N 1
ATOM 1204 C CA . TYR A 1 77 ? 9.717 55.870 8.354 1.00 8.78 77 TYR A CA 1
ATOM 1205 C C . TYR A 1 77 ? 8.361 56.050 9.008 1.00 9.15 77 TYR A C 1
ATOM 1206 O O . TYR A 1 77 ? 8.067 55.403 10.020 1.00 9.90 77 TYR A O 1
ATOM 1224 N N . SER A 1 78 ? 7.566 56.977 8.494 1.00 10.01 78 SER A N 1
ATOM 1225 C CA . SER A 1 78 ? 6.222 57.218 9.019 1.00 11.92 78 SER A CA 1
ATOM 1226 C C . SER A 1 78 ? 6.228 57.388 10.539 1.00 12.84 78 SER A C 1
ATOM 1227 O O . SER A 1 78 ? 5.423 56.770 11.260 1.00 14.26 78 SER A O 1
ATOM 1235 N N . GLY A 1 79 ? 7.144 58.218 11.022 1.00 12.54 79 GLY A N 1
ATOM 1236 C CA . GLY A 1 79 ? 7.135 58.594 12.435 1.00 13.45 79 GLY A CA 1
ATOM 1237 C C . GLY A 1 79 ? 7.971 57.750 13.385 1.00 13.82 79 GLY A C 1
ATOM 1238 O O . GLY A 1 79 ? 8.193 58.181 14.508 1.00 16.30 79 GLY A O 1
ATOM 1242 N N . SER A 1 80 ? 8.427 56.570 12.971 1.00 12.10 80 SER A N 1
ATOM 1243 C CA . SER A 1 80 ? 9.286 55.734 13.807 1.00 11.61 80 SER A CA 1
ATOM 1244 C C . SER A 1 80 ? 10.660 55.628 13.186 1.00 10.49 80 SER A C 1
ATOM 1245 O O . SER A 1 80 ? 10.772 55.609 11.963 1.00 10.81 80 SER A O 1
ATOM 1253 N N . SER A 1 81 ? 11.684 55.540 14.018 1.00 10.35 81 SER A N 1
ATOM 1254 C CA . SER A 1 81 ? 13.047 55.477 13.552 1.00 10.32 81 SER A CA 1
ATOM 1255 C C . SER A 1 81 ? 13.689 54.123 13.795 1.00 9.41 81 SER A C 1
ATOM 1256 O O . SER A 1 81 ? 13.387 53.445 14.765 1.00 9.82 81 SER A O 1
ATOM 1264 N N . TYR A 1 82 ? 14.615 53.792 12.901 1.00 9.16 82 TYR A N 1
ATOM 1265 C CA . TYR A 1 82 ? 15.303 52.521 12.859 1.00 9.30 82 TYR A CA 1
ATOM 1266 C C . TYR A 1 82 ? 16.759 52.746 12.494 1.00 9.32 82 TYR A C 1
ATOM 1267 O O . TYR A 1 82 ? 17.096 53.752 11.891 1.00 9.51 82 TYR A O 1
ATOM 1285 N N . PRO A 1 83 ? 17.649 51.784 12.779 1.00 10.28 83 PRO A N 1
ATOM 1286 C CA . PRO A 1 83 ? 19.033 51.943 12.322 1.00 11.08 83 PRO A CA 1
ATOM 1287 C C . PRO A 1 83 ? 19.128 52.085 10.8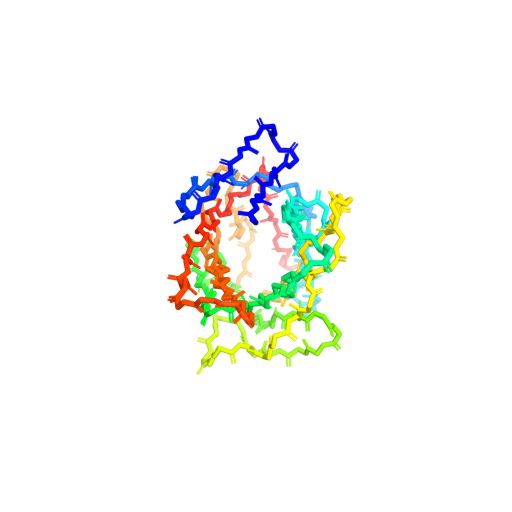05 1.00 9.96 83 PRO A C 1
ATOM 1288 O O . PRO A 1 83 ? 18.337 51.477 10.057 1.00 9.65 83 PRO A O 1
ATOM 1299 N N . PHE A 1 84 ? 20.132 52.847 10.375 1.00 9.82 84 PHE A N 1
ATOM 1300 C CA . PHE A 1 84 ? 20.475 52.969 8.968 1.00 9.72 84 PHE A CA 1
ATOM 1301 C C . PHE A 1 84 ? 21.998 52.870 8.858 1.00 10.34 84 PHE A C 1
ATOM 1302 O O . PHE A 1 84 ? 22.690 53.630 9.537 1.00 11.40 84 PHE A O 1
ATOM 1319 N N . PRO A 1 85 ? 22.551 51.977 8.012 1.00 10.50 85 PRO A N 1
ATOM 1320 C CA . PRO A 1 85 ? 21.876 51.022 7.136 1.00 10.66 85 PRO A CA 1
ATOM 1321 C C . PRO A 1 85 ? 20.911 50.118 7.887 1.00 9.97 85 PRO A C 1
ATOM 1322 O O . PRO A 1 85 ? 21.093 49.802 9.070 1.00 10.45 85 PRO A O 1
ATOM 1333 N N . THR A 1 86 ? 19.877 49.695 7.186 1.00 9.36 86 THR A N 1
ATOM 1334 C CA . THR A 1 86 ? 18.789 48.999 7.833 1.00 9.35 86 THR A CA 1
ATOM 1335 C C . THR A 1 86 ? 19.125 47.554 8.194 1.00 9.15 86 THR A C 1
ATOM 1336 O O . THR A 1 86 ? 19.976 46.904 7.580 1.00 9.93 86 THR A O 1
ATOM 1347 N N . THR A 1 87 ? 18.405 47.072 9.197 1.00 9.65 87 THR A N 1
ATOM 1348 C CA . THR A 1 87 ? 18.584 45.715 9.687 1.00 10.16 87 THR A CA 1
ATOM 1349 C C . THR A 1 87 ? 17.274 44.896 9.705 1.00 9.81 87 THR A C 1
ATOM 1350 O O . THR A 1 87 ? 17.285 43.754 10.151 1.00 11.36 87 THR A O 1
ATOM 1361 N N . SER A 1 88 ? 16.170 45.465 9.214 1.00 9.92 88 SER A N 1
ATOM 1362 C CA . SER A 1 88 ? 14.908 44.761 9.072 1.00 10.53 88 SER A CA 1
ATOM 1363 C C . SER A 1 88 ? 14.071 45.526 8.063 1.00 10.54 88 SER A C 1
ATOM 1364 O O . SER A 1 88 ? 14.482 46.572 7.612 1.00 13.16 88 SER A O 1
ATOM 1372 N N . GLU A 1 89 ? 12.909 44.997 7.703 1.00 10.61 89 GLU A N 1
ATOM 1373 C CA . GLU A 1 89 ? 11.913 45.680 6.908 1.00 10.27 89 GLU A CA 1
ATOM 1374 C C . GLU A 1 89 ? 10.961 46.437 7.836 1.00 9.91 89 GLU A C 1
ATOM 1375 O O . GLU A 1 89 ? 10.561 45.918 8.875 1.00 10.84 89 GLU A O 1
ATOM 1387 N N . THR A 1 90 ? 10.580 47.650 7.458 1.00 9.43 90 THR A N 1
ATOM 1388 C CA . THR A 1 90 ? 9.675 48.425 8.282 1.00 9.63 90 THR A CA 1
ATOM 1389 C C . THR A 1 90 ? 8.233 47.906 8.252 1.00 9.81 90 THR A C 1
ATOM 1390 O O . THR A 1 90 ? 7.847 47.148 7.360 1.00 9.84 90 THR A O 1
ATOM 1401 N N . PRO A 1 91 ? 7.390 48.416 9.164 1.00 10.60 91 PRO A N 1
ATOM 1402 C CA . PRO A 1 91 ? 5.939 48.286 9.000 1.00 11.30 91 PRO A CA 1
ATOM 1403 C C . PRO A 1 91 ? 5.461 48.962 7.713 1.00 10.91 91 PRO A C 1
ATOM 1404 O O . PRO A 1 91 ? 6.182 49.734 7.061 1.00 10.60 91 PRO A O 1
ATOM 1415 N N . ARG A 1 92 ? 4.219 48.650 7.369 1.00 11.96 92 ARG A N 1
ATOM 1416 C CA . ARG A 1 92 ? 3.567 49.147 6.167 1.00 12.52 92 ARG A CA 1
ATOM 1417 C C . ARG A 1 92 ? 2.881 50.494 6.401 1.00 12.73 92 ARG A C 1
ATOM 1418 O O . ARG A 1 92 ? 2.319 50.760 7.460 1.00 15.07 92 ARG A O 1
ATOM 1439 N N . VAL A 1 93 ? 2.927 51.319 5.365 1.00 11.37 93 VAL A N 1
ATOM 1440 C CA . VAL A 1 93 ? 2.116 52.508 5.216 1.00 11.41 93 VAL A CA 1
ATOM 1441 C C . VAL A 1 93 ? 1.043 52.207 4.169 1.00 10.71 93 VAL A C 1
ATOM 1442 O O . VAL A 1 93 ? 1.330 51.642 3.123 1.00 10.48 93 VAL A O 1
ATOM 1455 N N . VAL A 1 94 ? -0.183 52.640 4.431 1.00 11.07 94 VAL A N 1
ATOM 1456 C CA . VAL A 1 94 ? -1.305 52.465 3.509 1.00 11.30 94 VAL A CA 1
ATOM 1457 C C . VAL A 1 94 ? -1.354 53.605 2.503 1.00 10.68 94 VAL A C 1
ATOM 1458 O O . VAL A 1 94 ? -1.235 54.766 2.865 1.00 11.93 94 VAL A O 1
ATOM 1471 N N . TYR A 1 95 ? -1.522 53.248 1.233 1.00 9.87 95 TYR A N 1
ATOM 1472 C CA . TYR A 1 95 ? -1.834 54.178 0.161 1.00 10.07 95 TYR A CA 1
ATOM 1473 C C . TYR A 1 95 ? -3.246 53.820 -0.311 1.00 10.51 95 TYR A C 1
ATOM 1474 O O . TYR A 1 95 ? -3.501 52.704 -0.742 1.00 10.30 95 TYR A O 1
ATOM 1492 N N . ASN A 1 96 ? -4.153 54.794 -0.211 1.00 11.46 96 ASN A N 1
ATOM 1493 C CA . ASN A 1 96 ? -5.590 54.570 -0.433 1.00 12.68 96 ASN A CA 1
ATOM 1494 C C . ASN A 1 96 ? -6.246 55.697 -1.225 1.00 12.91 96 ASN A C 1
ATOM 1495 O O . ASN A 1 96 ? -7.452 55.894 -1.133 1.00 14.23 96 ASN A O 1
ATOM 1506 N N . SER A 1 97 ? -5.447 56.400 -2.022 1.00 12.88 97 SER A N 1
ATOM 1507 C CA . SER A 1 97 ? -5.930 57.504 -2.831 1.00 13.37 97 SER A CA 1
ATOM 1508 C C . SER A 1 97 ? -5.170 57.552 -4.137 1.00 12.57 97 SER A C 1
ATOM 1509 O O . SER A 1 97 ? -3.980 57.222 -4.196 1.00 11.77 97 SER A O 1
ATOM 1517 N N . ARG A 1 98 ? -5.847 58.057 -5.165 1.00 13.49 98 ARG A N 1
ATOM 1518 C CA . ARG A 1 98 ? -5.176 58.356 -6.426 1.00 14.08 98 ARG A CA 1
ATOM 1519 C C . ARG A 1 98 ? -4.314 59.602 -6.331 1.00 13.55 98 ARG A C 1
ATOM 1520 O O . ARG A 1 98 ? -3.466 59.816 -7.185 1.00 14.18 98 ARG A O 1
ATOM 1541 N N . THR A 1 99 ? -4.532 60.437 -5.321 1.00 13.26 99 THR A N 1
ATOM 1542 C CA . THR A 1 99 ? -3.736 61.638 -5.192 1.00 13.52 99 THR A CA 1
ATOM 1543 C C . THR A 1 99 ? -2.322 61.301 -4.725 1.00 12.57 99 THR A C 1
ATOM 1544 O O . THR A 1 99 ? -2.142 60.501 -3.808 1.00 13.26 99 THR A O 1
ATOM 1555 N N . ASP A 1 100 ? -1.317 61.916 -5.354 1.00 12.09 100 ASP A N 1
ATOM 1556 C CA . ASP A 1 100 ? 0.083 61.766 -4.953 1.00 11.64 100 ASP A CA 1
ATOM 1557 C C . ASP A 1 100 ? 0.216 61.935 -3.446 1.00 10.35 100 ASP A C 1
ATOM 1558 O O . ASP A 1 100 ? -0.312 62.901 -2.879 1.00 10.98 100 ASP A O 1
ATOM 1567 N N . LYS A 1 101 ? 0.995 61.042 -2.838 1.00 9.94 101 LYS A N 1
ATOM 1568 C CA . LYS A 1 101 ? 1.283 61.090 -1.424 1.00 9.99 101 LYS A CA 1
ATOM 1569 C C . LYS A 1 101 ? 2.786 60.863 -1.233 1.00 8.84 101 LYS A C 1
ATOM 1570 O O . LYS A 1 101 ? 3.347 59.925 -1.789 1.00 9.61 101 LYS A O 1
ATOM 1589 N N . PRO A 1 102 ? 3.461 61.726 -0.472 1.00 8.58 102 PRO A N 1
ATOM 1590 C CA . PRO A 1 102 ? 4.894 61.518 -0.248 1.00 8.63 102 PRO A CA 1
ATOM 1591 C C . PRO A 1 102 ? 5.192 60.161 0.360 1.00 8.72 102 PRO A C 1
ATOM 1592 O O . PRO A 1 102 ? 4.399 59.614 1.146 1.00 10.38 102 PRO A O 1
ATOM 1603 N N . TRP A 1 103 ? 6.359 59.635 0.051 1.00 7.98 103 TRP A N 1
ATOM 1604 C CA . TRP A 1 103 ? 6.874 58.444 0.734 1.00 8.41 103 TRP A CA 1
ATOM 1605 C C . TRP A 1 103 ? 7.598 58.934 2.005 1.00 8.47 103 TRP A C 1
ATOM 1606 O O . TRP A 1 103 ? 8.559 59.695 1.886 1.00 8.96 103 TRP A O 1
ATOM 1627 N N . PRO A 1 104 ? 7.106 58.564 3.195 1.00 8.69 104 PRO A N 1
ATOM 1628 C CA . PRO A 1 104 ? 7.529 59.253 4.419 1.00 9.35 104 PRO A CA 1
ATOM 1629 C C . PRO A 1 104 ? 8.833 58.714 5.007 1.00 9.23 104 PRO A C 1
ATOM 1630 O O . PRO A 1 104 ? 8.852 58.142 6.102 1.00 10.19 104 PRO A O 1
ATOM 1641 N N . VAL A 1 105 ? 9.919 58.899 4.268 1.00 9.49 105 VAL A N 1
ATOM 1642 C CA . VAL A 1 105 ? 11.248 58.405 4.627 1.00 9.34 105 VAL A CA 1
ATOM 1643 C C . VAL A 1 105 ? 12.219 59.573 4.754 1.00 8.77 105 VAL A C 1
ATOM 1644 O O . VAL A 1 105 ? 12.290 60.417 3.870 1.00 9.56 105 VAL A O 1
ATOM 1657 N N . ALA A 1 106 ? 13.010 59.594 5.825 1.00 8.28 106 ALA A N 1
ATOM 1658 C CA . ALA A 1 106 ? 14.078 60.564 5.977 1.00 8.80 106 ALA A CA 1
ATOM 1659 C C . ALA A 1 106 ? 15.256 59.900 6.683 1.00 8.72 106 ALA A C 1
ATOM 1660 O O . ALA A 1 106 ? 15.064 59.154 7.643 1.00 9.79 106 ALA A O 1
ATOM 1667 N N . LEU A 1 107 ? 16.462 60.179 6.205 1.00 8.68 107 LEU A N 1
ATOM 1668 C CA . LEU A 1 107 ? 17.689 59.734 6.845 1.00 8.69 107 LEU A CA 1
ATOM 1669 C C . LEU A 1 107 ? 18.218 60.807 7.779 1.00 9.23 107 LEU A C 1
ATOM 1670 O O . LEU A 1 107 ? 18.200 61.985 7.441 1.00 9.85 107 LEU A O 1
ATOM 1686 N N . TYR A 1 108 ? 18.723 60.378 8.931 1.00 9.45 108 TYR A N 1
ATOM 1687 C CA . TYR A 1 108 ? 19.348 61.264 9.912 1.00 10.38 108 TYR A CA 1
ATOM 1688 C C . TYR A 1 108 ? 20.762 60.740 10.117 1.00 10.19 108 TYR A C 1
ATOM 1689 O O . TYR A 1 108 ? 20.949 59.708 10.776 1.00 11.62 108 TYR A O 1
ATOM 1707 N N . LEU A 1 109 ? 21.749 61.428 9.539 1.00 9.59 109 LEU A N 1
ATOM 1708 C CA . LEU A 1 109 ? 23.112 60.916 9.416 1.00 9.54 109 LEU A CA 1
ATOM 1709 C C . LEU A 1 109 ? 24.058 61.791 10.219 1.00 9.33 109 LEU A C 1
ATOM 1710 O O . LEU A 1 109 ? 24.110 62.992 10.002 1.00 9.85 109 LEU A O 1
ATOM 1726 N N . THR A 1 110 ? 24.846 61.197 11.109 1.00 9.25 110 THR A N 1
ATOM 1727 C CA . THR A 1 110 ? 25.741 61.967 11.944 1.00 9.55 110 THR A CA 1
ATOM 1728 C C . THR A 1 110 ? 27.193 61.593 11.661 1.00 9.35 110 THR A C 1
ATOM 1729 O O . THR A 1 110 ? 27.512 60.417 11.511 1.00 9.72 110 THR A O 1
ATOM 1740 N N . PRO A 1 111 ? 28.089 62.571 11.544 1.00 10.42 111 PRO A N 1
ATOM 1741 C CA . PRO A 1 111 ? 29.473 62.238 11.176 1.00 11.93 111 PRO A CA 1
ATOM 1742 C C . PRO A 1 111 ? 30.226 61.511 12.282 1.00 14.55 111 PRO A C 1
ATOM 1743 O O . PRO A 1 111 ? 30.143 61.899 13.457 1.00 17.84 111 PRO A O 1
ATOM 1754 N N . VAL A 1 112 ? 30.984 60.489 11.891 1.00 15.50 112 VAL A N 1
ATOM 1755 C CA . VAL A 1 112 ? 31.790 59.682 12.797 1.00 19.40 112 VAL A CA 1
ATOM 1756 C C . VAL A 1 112 ? 33.010 60.470 13.178 1.00 21.93 112 VAL A C 1
ATOM 1757 O O . VAL A 1 112 ? 33.402 61.411 12.489 1.00 21.44 112 VAL A O 1
ATOM 1770 N N . SER A 1 113 ? 33.630 60.075 14.280 1.00 25.66 113 SER A N 1
ATOM 1771 C CA . SER A 1 113 ? 34.753 60.815 14.852 1.00 29.88 113 SER A CA 1
ATOM 1772 C C . SER A 1 113 ? 35.868 61.121 13.850 1.00 32.61 113 SER A C 1
ATOM 1773 O O . SER A 1 113 ? 36.486 62.189 13.909 1.00 33.20 113 SER A O 1
ATOM 1781 N N . SER A 1 114 ? 36.110 60.199 12.923 1.00 34.44 114 SER A N 1
ATOM 1782 C CA . SER A 1 114 ? 37.228 60.320 11.987 1.00 35.93 114 SER A CA 1
ATOM 1783 C C . SER A 1 114 ? 36.933 61.223 10.787 1.00 35.99 114 SER A C 1
ATOM 1784 O O . SER A 1 114 ? 37.827 61.510 9.985 1.00 36.47 114 SER A O 1
ATOM 1792 N N . ALA A 1 115 ? 35.690 61.677 10.658 1.00 35.23 115 ALA A N 1
ATOM 1793 C CA . ALA A 1 115 ? 35.295 62.459 9.488 1.00 34.09 115 ALA A CA 1
ATOM 1794 C C . ALA A 1 115 ? 35.831 63.901 9.522 1.00 32.47 115 ALA A C 1
ATOM 1795 O O . ALA A 1 115 ? 35.971 64.499 10.583 1.00 32.65 115 ALA A O 1
ATOM 1802 N N . GLY A 1 116 ? 36.128 64.448 8.349 1.00 30.31 116 GLY A N 1
ATOM 1803 C CA . GLY A 1 116 ? 36.600 65.824 8.241 1.00 28.47 116 GLY A CA 1
ATOM 1804 C C . GLY A 1 116 ? 36.826 66.239 6.798 1.00 26.56 116 GLY A C 1
ATOM 1805 O O . GLY A 1 116 ? 37.046 65.381 5.935 1.00 27.23 116 GLY A O 1
ATOM 1809 N N . GLY A 1 117 ? 36.786 67.546 6.537 1.00 23.65 117 GLY A N 1
ATOM 1810 C CA . GLY A 1 117 ? 36.854 68.065 5.181 1.00 20.05 117 GLY A CA 1
ATOM 1811 C C . GLY A 1 117 ? 35.607 67.609 4.459 1.00 15.92 117 GLY A C 1
ATOM 1812 O O . GLY A 1 117 ? 34.550 67.452 5.093 1.00 14.50 117 GLY A O 1
ATOM 1816 N N . VAL A 1 118 ? 35.741 67.362 3.156 1.00 14.59 118 VAL A N 1
ATOM 1817 C CA . VAL A 1 118 ? 34.630 66.900 2.331 1.00 13.61 118 VAL A CA 1
ATOM 1818 C C . VAL A 1 118 ? 34.353 65.446 2.653 1.00 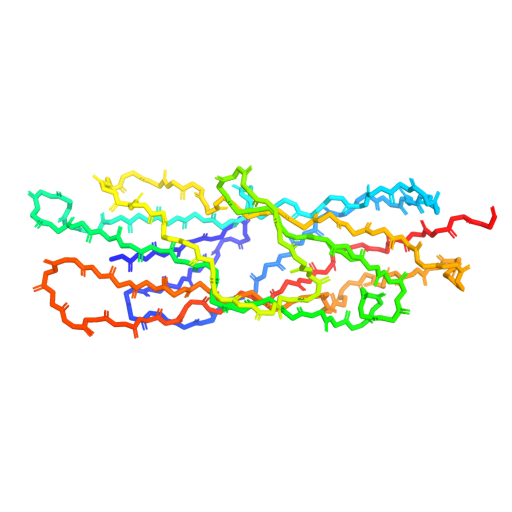13.37 118 VAL A C 1
ATOM 1819 O O . VAL A 1 118 ? 35.133 64.548 2.330 1.00 15.80 118 VAL A O 1
ATOM 1832 N N . ALA A 1 119 ? 33.223 65.233 3.301 1.00 11.23 119 ALA A N 1
ATOM 1833 C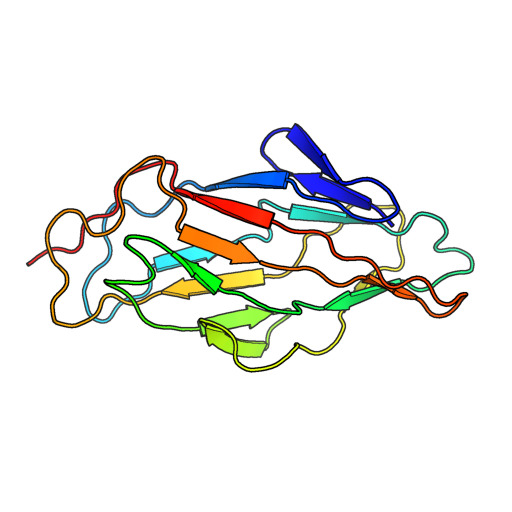 CA . ALA A 1 119 ? 32.782 63.937 3.777 1.00 11.26 119 ALA A CA 1
ATOM 1834 C C . ALA A 1 119 ? 31.821 63.248 2.829 1.00 10.94 119 ALA A C 1
ATOM 1835 O O . ALA A 1 119 ? 31.695 62.025 2.895 1.00 12.17 119 ALA A O 1
ATOM 1842 N N . ILE A 1 120 ? 31.114 64.009 1.993 1.00 10.15 120 ILE A N 1
ATOM 1843 C CA . ILE A 1 120 ? 30.282 63.467 0.926 1.00 10.10 120 ILE A CA 1
ATOM 1844 C C . ILE A 1 120 ? 30.594 64.294 -0.302 1.00 10.08 120 ILE A C 1
ATOM 1845 O O . ILE A 1 120 ? 30.504 65.512 -0.254 1.00 10.63 120 ILE A O 1
ATOM 1861 N N . LYS A 1 121 ? 30.946 63.637 -1.398 1.00 10.80 121 LYS A N 1
ATOM 1862 C CA . LYS A 1 121 ? 31.269 64.323 -2.636 1.00 11.68 121 LYS A CA 1
ATOM 1863 C C . LYS A 1 121 ? 30.038 64.583 -3.492 1.00 11.41 121 LYS A C 1
ATOM 1864 O O . LYS A 1 121 ? 29.192 63.709 -3.678 1.00 11.56 121 LYS A O 1
ATOM 1883 N N . ALA A 1 122 ? 29.986 65.765 -4.082 1.00 12.07 122 ALA A N 1
ATOM 1884 C CA . ALA A 1 122 ? 28.952 66.094 -5.050 1.00 12.56 122 ALA A CA 1
ATOM 1885 C C . ALA A 1 122 ? 28.901 65.040 -6.129 1.00 12.66 122 ALA A C 1
ATOM 1886 O O . ALA A 1 122 ? 29.932 64.618 -6.666 1.00 13.55 122 ALA A O 1
ATOM 1893 N N . GLY A 1 123 ? 27.680 64.631 -6.460 1.00 12.71 123 GLY A N 1
ATOM 1894 C CA . GLY A 1 123 ? 27.422 63.682 -7.511 1.00 13.25 123 GLY A CA 1
ATOM 1895 C C . GLY A 1 123 ? 27.513 62.246 -7.107 1.00 13.07 123 GLY A C 1
ATOM 1896 O O . GLY A 1 123 ? 27.176 61.373 -7.897 1.00 14.11 123 GLY A O 1
ATOM 1900 N N . SER A 1 124 ? 27.943 61.990 -5.886 1.00 11.97 124 SER A N 1
ATOM 1901 C CA . SER A 1 124 ? 28.171 60.621 -5.469 1.00 11.68 124 SER A CA 1
ATOM 1902 C C . SER A 1 124 ? 26.906 59.933 -4.979 1.00 10.80 124 SER A C 1
ATOM 1903 O O . SER A 1 124 ? 25.991 60.544 -4.442 1.00 10.76 124 SER A O 1
ATOM 1911 N N . LEU A 1 125 ? 26.871 58.620 -5.175 1.00 10.54 125 LEU A N 1
ATOM 1912 C CA . LEU A 1 125 ? 25.835 57.769 -4.596 1.00 10.14 125 LEU A CA 1
ATOM 1913 C C . LEU A 1 125 ? 25.997 57.757 -3.075 1.00 9.62 125 LEU A C 1
ATOM 1914 O O . LEU A 1 125 ? 27.081 57.472 -2.570 1.00 10.24 125 LEU A O 1
ATOM 1930 N N . ILE A 1 126 ? 24.901 58.042 -2.369 1.00 9.07 126 ILE A N 1
ATOM 1931 C CA . ILE A 1 126 ? 24.917 58.005 -0.913 1.00 8.89 126 ILE A CA 1
ATOM 1932 C C . ILE A 1 126 ? 24.081 56.891 -0.316 1.00 8.33 126 ILE A C 1
ATOM 1933 O O . ILE A 1 126 ? 24.344 56.482 0.805 1.00 8.64 126 ILE A O 1
ATOM 1949 N N . ALA A 1 127 ? 23.056 56.414 -1.022 1.00 8.32 127 ALA A N 1
ATOM 1950 C CA . ALA A 1 127 ? 22.164 55.423 -0.452 1.00 8.43 127 ALA A CA 1
ATOM 1951 C C . ALA A 1 127 ? 21.386 54.735 -1.565 1.00 8.33 127 ALA A C 1
ATOM 1952 O O . ALA A 1 127 ? 21.181 55.306 -2.636 1.00 9.19 127 ALA A O 1
ATOM 1959 N N . VAL A 1 128 ? 20.917 53.524 -1.268 1.00 8.21 128 VAL A N 1
ATOM 1960 C CA . VAL A 1 128 ? 19.906 52.854 -2.086 1.00 8.75 128 VAL A CA 1
ATOM 1961 C C . VAL A 1 128 ? 18.783 52.462 -1.141 1.00 8.64 128 VAL A C 1
ATOM 1962 O O . VAL A 1 128 ? 19.025 51.786 -0.145 1.00 9.22 128 VAL A O 1
ATOM 1975 N N . LEU A 1 129 ? 17.564 52.882 -1.459 1.00 8.35 129 LEU A N 1
ATOM 1976 C CA . LEU A 1 129 ? 16.379 52.624 -0.641 1.00 8.56 129 LEU A CA 1
ATOM 1977 C C . LEU A 1 129 ? 15.396 51.803 -1.456 1.00 8.74 129 LEU A C 1
ATOM 1978 O O . LEU A 1 129 ? 15.011 52.212 -2.547 1.00 9.97 129 LEU A O 1
ATOM 1994 N N A ILE A 1 130 ? 15.011 50.646 -0.935 0.43 8.84 130 ILE A N 1
ATOM 1995 N N B ILE A 1 130 ? 14.968 50.671 -0.925 0.57 8.54 130 ILE A N 1
ATOM 1996 C CA A ILE A 1 130 ? 14.030 49.796 -1.595 0.43 9.40 130 ILE A CA 1
ATOM 1997 C CA B ILE A 1 130 ? 14.051 49.789 -1.630 0.57 9.03 130 ILE A CA 1
ATOM 1998 C C A ILE A 1 130 ? 12.665 49.989 -0.956 0.43 8.73 130 ILE A C 1
ATOM 1999 C C B ILE A 1 130 ? 12.663 49.889 -1.010 0.57 8.37 130 ILE A C 1
ATOM 2000 O O A ILE A 1 130 ? 12.504 49.798 0.258 0.43 9.02 130 ILE A O 1
ATOM 2001 O O B ILE A 1 130 ? 12.486 49.515 0.150 0.57 8.64 130 ILE A O 1
ATOM 2032 N N . LEU A 1 131 ? 11.708 50.392 -1.778 1.00 8.48 131 LEU A N 1
ATOM 2033 C CA . LEU A 1 131 ? 10.313 50.485 -1.400 1.00 8.41 131 LEU A CA 1
ATOM 2034 C C . LEU A 1 131 ? 9.641 49.194 -1.884 1.00 8.55 131 LEU A C 1
ATOM 2035 O O . LEU A 1 131 ? 9.729 48.856 -3.057 1.00 9.32 131 LEU A O 1
ATOM 2052 N N A ARG A 1 132 ? 9.012 48.456 -0.965 0.42 8.97 132 ARG A N 1
ATOM 2053 N N B ARG A 1 132 ? 8.953 48.488 -0.987 0.58 8.50 132 ARG A N 1
ATOM 2054 C CA A ARG A 1 132 ? 8.242 47.258 -1.322 0.42 9.29 132 ARG A CA 1
ATOM 2055 C CA B ARG A 1 132 ? 8.252 47.252 -1.349 0.58 8.40 132 ARG A CA 1
ATOM 2056 C C A ARG A 1 132 ? 6.756 47.582 -1.281 0.42 8.20 132 ARG A C 1
ATOM 2057 C C B ARG A 1 132 ? 6.743 47.470 -1.243 0.58 7.75 132 ARG A C 1
ATOM 2058 O O A ARG A 1 132 ? 6.269 48.158 -0.305 0.42 7.95 132 ARG A O 1
ATOM 2059 O O B ARG A 1 132 ? 6.223 47.821 -0.173 0.58 7.96 132 ARG A O 1
ATOM 2100 N N . GLN A 1 133 ? 6.055 47.247 -2.359 1.00 8.14 133 GLN A N 1
ATOM 2101 C CA . GLN A 1 133 ? 4.617 47.472 -2.466 1.00 7.94 133 GLN A CA 1
ATOM 2102 C C . GLN A 1 133 ? 3.875 46.151 -2.664 1.00 8.13 133 GLN A C 1
ATOM 2103 O O . GLN A 1 133 ? 4.196 45.368 -3.553 1.00 8.69 133 GLN A O 1
ATOM 2118 N N . THR A 1 134 ? 2.864 45.955 -1.823 1.00 8.45 134 THR A N 1
ATOM 2119 C CA . THR A 1 134 ? 1.911 44.854 -1.888 1.00 8.94 134 THR A CA 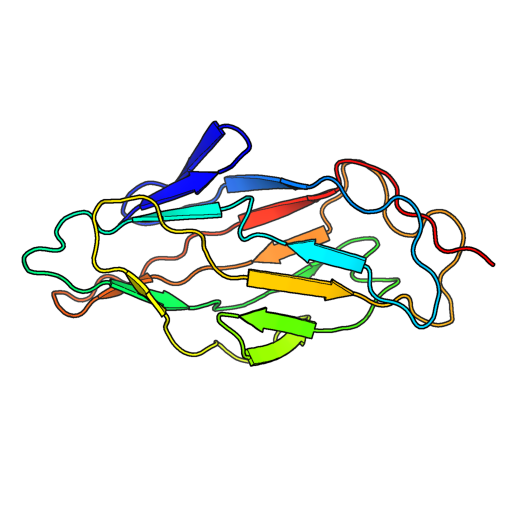1
ATOM 2120 C C . THR A 1 134 ? 0.498 45.449 -1.786 1.00 8.70 134 THR A C 1
ATOM 2121 O O . THR A 1 134 ? 0.329 46.673 -1.793 1.00 9.18 134 THR A O 1
ATOM 2132 N N . ASN A 1 135 ? -0.536 44.613 -1.694 1.00 9.17 135 ASN A N 1
ATOM 2133 C CA . ASN A 1 135 ? -1.899 45.093 -1.588 1.00 9.94 135 ASN A CA 1
ATOM 2134 C C . ASN A 1 135 ? -2.779 44.050 -0.920 1.00 10.61 135 ASN A C 1
ATOM 2135 O O . ASN A 1 135 ? -2.292 42.984 -0.520 1.00 11.24 135 ASN A O 1
ATOM 2146 N N . ASN A 1 136 ? -4.073 44.354 -0.796 1.00 11.22 136 ASN A N 1
ATOM 2147 C CA . ASN A 1 136 ? -5.050 43.426 -0.222 1.00 12.70 136 ASN A CA 1
ATOM 2148 C C . ASN A 1 136 ? -5.956 42.790 -1.269 1.00 13.14 136 ASN A C 1
ATOM 2149 O O . ASN A 1 136 ? -7.061 42.366 -0.962 1.00 15.10 136 ASN A O 1
ATOM 2160 N N . TYR A 1 137 ? -5.475 42.745 -2.503 1.00 11.96 137 TYR A N 1
ATOM 2161 C CA . TYR A 1 137 ? -6.294 42.342 -3.643 1.00 11.42 137 TYR A CA 1
ATOM 2162 C C . TYR A 1 137 ? -5.758 41.121 -4.377 1.00 11.14 137 TYR A C 1
ATOM 2163 O O . TYR A 1 137 ? -6.534 40.231 -4.734 1.00 12.29 137 TYR A O 1
ATOM 2181 N N . ASN A 1 138 ? -4.449 41.092 -4.641 1.00 10.87 138 ASN A N 1
ATOM 2182 C CA . ASN A 1 138 ? -3.797 40.038 -5.394 1.00 10.69 138 ASN A CA 1
ATOM 2183 C C . ASN A 1 138 ? -2.439 39.756 -4.746 1.00 10.42 138 ASN A C 1
ATOM 2184 O O . ASN A 1 138 ? -2.204 40.154 -3.603 1.00 11.92 138 ASN A O 1
ATOM 2195 N N A SER A 1 139 ? -1.567 39.032 -5.437 0.80 10.31 139 SER A N 1
ATOM 2196 N N B SER A 1 139 ? -1.560 39.055 -5.456 0.20 10.47 139 SER A N 1
ATOM 2197 C CA A SER A 1 139 ? -0.277 38.660 -4.863 0.80 10.94 139 SER A CA 1
ATOM 2198 C CA B SER A 1 139 ? -0.269 38.656 -4.899 0.20 10.58 139 SER A CA 1
ATOM 2199 C C A SER A 1 139 ? 0.892 39.547 -5.322 0.80 10.37 139 SER A C 1
ATOM 2200 C C B SER A 1 139 ? 0.882 39.503 -5.440 0.20 10.32 139 SER A C 1
ATOM 2201 O O A SER A 1 139 ? 2.070 39.223 -5.104 0.80 10.58 139 SER A O 1
ATOM 2202 O O B SER A 1 139 ? 2.034 39.072 -5.466 0.20 10.57 139 SER A O 1
ATOM 2217 N N . ASP A 1 140 ? 0.580 40.707 -5.893 1.00 9.70 140 ASP A N 1
ATOM 2218 C CA . ASP A 1 140 ? 1.639 41.611 -6.340 1.00 9.43 140 ASP A CA 1
ATOM 2219 C C . ASP A 1 140 ? 2.608 41.924 -5.201 1.00 9.28 140 ASP A C 1
ATOM 2220 O O . ASP A 1 140 ? 2.200 42.218 -4.081 1.00 9.92 140 ASP A O 1
ATOM 2230 N N . ASP A 1 141 ? 3.894 41.932 -5.526 1.00 9.74 141 ASP A N 1
ATOM 2231 C CA . ASP A 1 141 ? 4.959 42.214 -4.542 1.00 9.93 141 ASP A CA 1
ATOM 2232 C C . ASP A 1 141 ? 6.110 42.818 -5.314 1.00 9.59 141 ASP A C 1
ATOM 2233 O O . ASP A 1 141 ? 6.922 42.098 -5.923 1.00 10.89 141 ASP A O 1
ATOM 2242 N N . PHE A 1 142 ? 6.149 44.147 -5.349 1.00 9.09 142 PHE A N 1
ATOM 2243 C CA . PHE A 1 142 ? 7.011 44.860 -6.273 1.00 9.01 142 PHE A CA 1
ATOM 2244 C C . PHE A 1 142 ? 8.032 45.715 -5.531 1.00 8.92 142 PHE A C 1
ATOM 2245 O O . PHE A 1 142 ? 7.736 46.289 -4.496 1.00 10.20 142 PHE A O 1
ATOM 2262 N N A GLN A 1 143 ? 9.218 45.817 -6.101 0.81 8.94 143 GLN A N 1
ATOM 2263 N N B GLN A 1 143 ? 9.231 45.806 -6.110 0.19 8.81 143 GLN A N 1
ATOM 2264 C CA A GLN A 1 143 ? 10.280 46.671 -5.579 0.81 9.09 143 GLN A CA 1
ATOM 2265 C CA B GLN A 1 143 ? 10.326 46.637 -5.588 0.19 8.68 143 GLN A CA 1
ATOM 2266 C C A GLN A 1 143 ? 10.459 47.894 -6.443 0.81 8.42 143 GLN A C 1
ATOM 2267 C C B GLN A 1 143 ? 10.568 47.886 -6.424 0.19 8.36 143 GLN A C 1
ATOM 2268 O O A GLN A 1 143 ? 10.580 47.813 -7.670 0.81 8.83 143 GLN A O 1
ATOM 2269 O O B GLN A 1 143 ? 10.884 47.811 -7.613 0.19 8.43 143 GLN A O 1
ATOM 2296 N N . PHE A 1 144 ? 10.456 49.030 -5.763 1.00 8.17 144 PHE A N 1
ATOM 2297 C CA . PHE A 1 144 ? 10.737 50.336 -6.346 1.00 8.11 144 PHE A CA 1
ATOM 2298 C C . PHE A 1 144 ? 12.071 50.759 -5.726 1.00 8.04 144 PHE A C 1
ATOM 2299 O O . PHE A 1 144 ? 12.146 50.999 -4.519 1.00 8.42 144 PHE A O 1
ATOM 2317 N N . VAL A 1 145 ? 13.118 50.765 -6.541 1.00 8.45 145 VAL A N 1
ATOM 2318 C CA . VAL A 1 145 ? 14.488 50.927 -6.078 1.00 8.82 145 VAL A CA 1
ATOM 2319 C C . VAL A 1 145 ? 14.941 52.354 -6.344 1.00 8.47 145 VAL A C 1
ATOM 2320 O O . VAL A 1 145 ? 14.953 52.813 -7.481 1.00 9.78 145 VAL A O 1
ATOM 2333 N N . TRP A 1 146 ? 15.294 53.054 -5.272 1.00 8.17 146 TRP A N 1
ATOM 2334 C CA . TRP A 1 146 ? 15.643 54.461 -5.324 1.00 8.18 146 TRP A CA 1
ATOM 2335 C C . TRP A 1 146 ? 17.124 54.637 -5.045 1.00 8.37 146 TRP A C 1
ATOM 2336 O O . TRP A 1 146 ? 17.594 54.385 -3.944 1.00 8.77 146 TRP A O 1
ATOM 2357 N N . ASN A 1 147 ? 17.858 55.070 -6.066 1.00 8.88 147 ASN A N 1
ATOM 2358 C CA . ASN A 1 147 ? 19.289 55.323 -5.958 1.00 9.44 147 ASN A CA 1
ATOM 2359 C C . ASN A 1 147 ? 19.481 56.800 -5.648 1.00 9.25 147 ASN A C 1
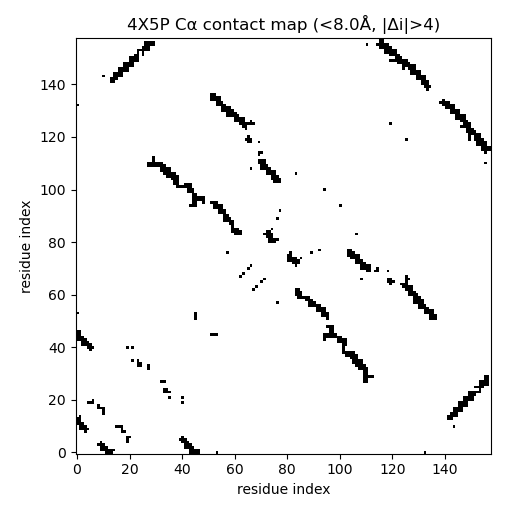ATOM 2360 O O . ASN A 1 147 ? 19.089 57.643 -6.453 1.00 10.10 147 ASN A O 1
ATOM 2371 N N . ILE A 1 148 ? 19.994 57.097 -4.459 1.00 8.74 148 ILE A N 1
ATOM 2372 C CA . ILE A 1 148 ? 20.025 58.454 -3.947 1.00 8.76 148 ILE A CA 1
ATOM 2373 C C . ILE A 1 148 ? 21.436 59.024 -4.116 1.00 8.96 148 ILE A C 1
ATOM 2374 O O . ILE A 1 148 ? 22.413 58.464 -3.602 1.00 9.60 148 ILE A O 1
ATOM 2390 N N . TYR A 1 149 ? 21.511 60.148 -4.817 1.00 9.34 149 TYR A N 1
ATOM 2391 C CA . TYR A 1 149 ? 22.762 60.843 -5.112 1.00 10.20 149 TYR A CA 1
ATOM 2392 C C . TYR A 1 149 ? 22.796 62.211 -4.472 1.00 10.46 149 TYR A C 1
ATOM 2393 O O . TYR A 1 149 ? 21.799 62.920 -4.447 1.00 11.38 149 TYR A O 1
ATOM 2411 N N . ALA A 1 150 ? 23.977 62.580 -3.978 1.00 10.51 150 ALA A N 1
ATOM 2412 C CA . ALA A 1 150 ? 24.200 63.929 -3.460 1.00 10.68 150 ALA A CA 1
ATOM 2413 C C . ALA A 1 150 ? 24.334 64.923 -4.593 1.00 11.44 150 ALA A C 1
ATOM 2414 O O . ALA A 1 150 ? 25.114 64.693 -5.523 1.00 12.96 150 ALA A O 1
ATOM 2421 N N . ASN A 1 151 ? 23.637 66.055 -4.513 1.00 11.86 151 ASN A N 1
ATOM 2422 C CA . ASN A 1 151 ? 23.846 67.102 -5.515 1.00 13.64 151 ASN A CA 1
ATOM 2423 C C . ASN A 1 151 ? 25.030 67.989 -5.217 1.00 13.82 151 ASN A C 1
ATOM 2424 O O . ASN A 1 151 ? 25.416 68.789 -6.059 1.00 16.01 151 ASN A O 1
ATOM 2435 N N . ASN A 1 152 ? 25.564 67.932 -4.004 1.00 12.18 152 ASN A N 1
ATOM 2436 C CA . ASN A 1 152 ? 26.594 68.864 -3.586 1.00 11.79 152 ASN A CA 1
ATOM 2437 C C . ASN A 1 152 ? 27.492 68.207 -2.543 1.00 11.38 152 ASN A C 1
ATOM 2438 O O . ASN A 1 152 ? 27.094 67.224 -1.910 1.00 11.54 152 ASN A O 1
ATOM 2449 N N . ASP A 1 153 ? 28.687 68.771 -2.359 1.00 11.48 153 ASP A N 1
ATOM 2450 C CA . ASP A 1 153 ? 29.591 68.361 -1.304 1.00 11.61 153 ASP A CA 1
ATOM 2451 C C . ASP A 1 153 ? 28.980 68.685 0.056 1.00 10.65 153 ASP A C 1
ATOM 2452 O O . ASP A 1 153 ? 28.322 69.719 0.235 1.00 11.06 153 ASP A O 1
ATOM 2461 N N . VAL A 1 154 ? 29.298 67.835 1.022 1.00 9.73 154 VAL A N 1
ATOM 2462 C CA . VAL A 1 154 ? 29.016 68.080 2.434 1.00 9.33 154 VAL A CA 1
ATOM 2463 C C . VAL A 1 154 ? 30.343 68.050 3.172 1.00 8.95 154 VAL A C 1
ATOM 2464 O O . VAL A 1 154 ? 31.114 67.102 3.043 1.00 9.67 154 VAL A O 1
ATOM 2477 N N . VAL A 1 155 ? 30.588 69.099 3.943 1.00 8.84 155 VAL A N 1
ATOM 2478 C CA . VAL A 1 155 ? 31.790 69.257 4.729 1.00 9.37 155 VAL A CA 1
ATOM 2479 C C . VAL A 1 155 ? 31.480 69.075 6.198 1.00 9.42 155 VAL A C 1
ATOM 2480 O O . VAL A 1 155 ? 30.470 69.577 6.706 1.00 10.02 155 VAL A O 1
ATOM 2493 N N . VAL A 1 156 ? 32.387 68.381 6.887 1.00 9.55 156 VAL A N 1
ATOM 2494 C CA . VAL A 1 156 ? 32.350 68.232 8.341 1.00 10.33 156 VAL A CA 1
ATOM 2495 C C . VAL A 1 156 ? 33.520 69.041 8.892 1.00 10.60 156 VAL A C 1
ATOM 2496 O O . VAL A 1 156 ? 34.679 68.713 8.651 1.00 11.29 156 VAL A O 1
ATOM 2509 N N . PRO A 1 157 ? 33.244 70.116 9.623 1.00 11.11 157 PRO A N 1
ATOM 2510 C CA . PRO A 1 157 ? 34.353 70.931 10.114 1.00 11.89 157 PRO A CA 1
ATOM 2511 C C . PRO A 1 157 ? 35.215 70.181 11.099 1.00 13.46 157 PRO A C 1
ATOM 2512 O O . PRO A 1 157 ? 34.770 69.297 11.814 1.00 14.57 157 PRO A O 1
ATOM 2523 N N . THR A 1 158 ? 36.476 70.582 11.149 1.00 15.44 158 THR A N 1
ATOM 2524 C CA . THR A 1 158 ? 37.409 70.088 12.138 1.00 19.65 158 THR A CA 1
ATOM 2525 C C . THR A 1 158 ? 37.090 70.802 13.464 1.00 22.15 158 THR A C 1
ATOM 2526 O O . THR A 1 158 ? 36.356 71.819 13.505 1.00 22.73 158 THR A O 1
#

Secondary structure (DSSP, 8-state):
-EEEETTS-EE-TT-EEEEEEE---SB--TTS-EEEEGGGTEEEE-S-TTT--EEEEEEEEEE-HHHHHHEEEEEEETTEEEEES-SSPPPPEEE--SS-EE--EEEEEEE-TT--EEEE-TT-EEEEEEEEEEESSS---EEEEEEEEESS-EEE--

InterPro domains:
  IPR000259 Fimbrial-type adhesion domain [PF00419] (182-300)
  IPR008966 Adhesion domain superfamily [SSF49401] (22-179)
  IPR008966 Adhesion domain superfamily [SSF49401] (181-300)
  IPR015243 FimH, mannose-binding domain [PF09160] (24-168)
  IPR015243 FimH, mannose-binding domain [cd10466] (22-179)
  IPR036937 Fimbrial-type adhesion domain superfamily [G3DSA:2.60.40.1090] (22-180)
  IPR036937 Fimbrial-type adhesion domain superfamily [G3DSA:2.60.40.1090] (181-300)
  IPR050263 Bacterial Fimbrial Adherence [PTHR33420] (1-300)

Organism: Escherichia coli (strain K12) (NCBI:txid83333)